Protein AF-A0A7S2NWX5-F1 (afdb_monomer_lite)

InterPro domains:
  IPR015943 WD40/YVTN repeat-like-containing domain superfamily [G3DSA:2.130.10.10] (26-123)
  IPR031120 WD repeat HIR1-like [PTHR13831] (2-122)
  IPR036322 WD40-repeat-containing domain superfamily [SSF50978] (32-122)

Sequence (123 aa):
PAWDPLGQLLCFPYGEKMRHGISTPRYFAALFKRGEWESPQLYRGHTQRVSIARFAPLVFGAAGNVAEASVVFAMASQDGVVSVWLSSHPAPLAVLADLVDDNCSITDVSWAPDGSALAFASG

Organism: NCBI:txid1333877

Structure (mmCIF, N/CA/C/O backbone):
data_AF-A0A7S2NWX5-F1
#
_entry.id   AF-A0A7S2NWX5-F1
#
loop_
_atom_site.group_PDB
_atom_site.id
_atom_site.type_symbol
_atom_sit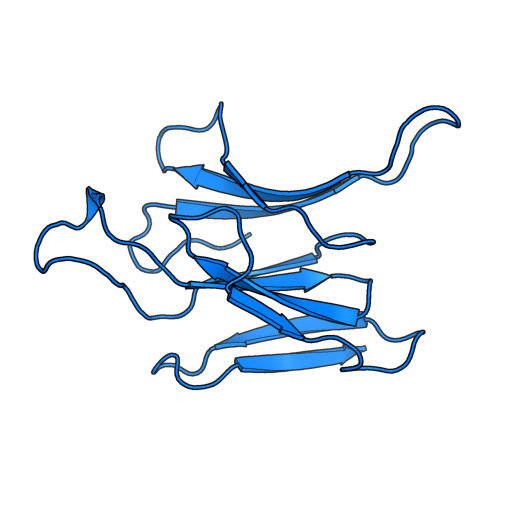e.label_atom_id
_atom_site.label_alt_id
_atom_site.label_comp_id
_atom_site.label_asym_id
_atom_site.label_entity_id
_atom_site.label_seq_id
_atom_site.pdbx_PDB_ins_code
_atom_site.Cartn_x
_atom_site.Cartn_y
_atom_site.Cartn_z
_atom_site.occupancy
_atom_site.B_iso_or_equiv
_atom_site.auth_seq_id
_atom_site.auth_comp_id
_atom_site.auth_asym_id
_atom_site.auth_atom_id
_atom_site.pdbx_PDB_model_num
ATOM 1 N N . PRO A 1 1 ? 0.441 9.496 -1.768 1.00 91.62 1 PRO A N 1
ATOM 2 C CA . PRO A 1 1 ? 0.095 9.257 -0.345 1.00 91.62 1 PRO A CA 1
ATOM 3 C C . PRO A 1 1 ? -1.340 8.740 -0.260 1.00 91.62 1 PRO A C 1
ATOM 5 O O . PRO A 1 1 ? -2.096 8.978 -1.200 1.00 91.62 1 PRO A O 1
ATOM 8 N N . ALA A 1 2 ? -1.701 8.053 0.820 1.00 96.25 2 ALA A N 1
ATOM 9 C CA . ALA A 1 2 ? -3.060 7.569 1.051 1.00 96.25 2 ALA A CA 1
ATOM 10 C C . ALA A 1 2 ? -3.409 7.626 2.540 1.00 96.25 2 ALA A C 1
ATOM 12 O O . ALA A 1 2 ? -2.555 7.339 3.377 1.00 96.25 2 ALA A O 1
ATOM 13 N N . TRP A 1 3 ? -4.648 7.998 2.848 1.00 97.06 3 TRP A N 1
ATOM 14 C CA . TRP A 1 3 ? -5.228 7.823 4.177 1.00 97.06 3 TRP A CA 1
ATOM 15 C C . TRP A 1 3 ? -5.800 6.414 4.298 1.00 97.06 3 TRP A C 1
ATOM 17 O O . TRP A 1 3 ? -6.295 5.865 3.311 1.00 97.06 3 TRP A O 1
ATOM 27 N N . ASP A 1 4 ? -5.732 5.844 5.493 1.00 96.50 4 ASP A N 1
ATOM 28 C CA . ASP A 1 4 ? -6.446 4.612 5.802 1.00 96.50 4 ASP A CA 1
ATOM 29 C C . ASP A 1 4 ? -7.968 4.848 5.912 1.00 96.50 4 ASP A C 1
ATOM 31 O O . ASP A 1 4 ? -8.413 5.996 6.034 1.00 96.50 4 ASP A O 1
ATOM 35 N N . PRO A 1 5 ? -8.791 3.781 5.897 1.00 94.56 5 PRO A N 1
ATOM 36 C CA . PRO A 1 5 ? -10.249 3.900 5.951 1.00 94.56 5 PRO A CA 1
ATOM 37 C C . PRO A 1 5 ? -10.783 4.603 7.206 1.00 94.56 5 PRO A C 1
ATOM 39 O O . PRO A 1 5 ? -11.870 5.175 7.167 1.00 94.56 5 PRO A O 1
ATOM 42 N N . LEU A 1 6 ? -10.033 4.578 8.314 1.00 93.31 6 LEU A N 1
ATOM 43 C CA . LEU A 1 6 ? -10.419 5.223 9.572 1.00 93.31 6 LEU A CA 1
ATOM 44 C C . LEU A 1 6 ? -9.912 6.672 9.677 1.00 93.31 6 LEU A C 1
ATOM 46 O O . LEU A 1 6 ? -10.262 7.384 10.619 1.00 93.31 6 LEU A O 1
ATOM 50 N N . GLY A 1 7 ? -9.083 7.126 8.731 1.00 94.50 7 GLY A N 1
ATOM 51 C CA . GLY A 1 7 ? -8.462 8.451 8.744 1.00 94.50 7 GLY A CA 1
ATOM 52 C C . GLY A 1 7 ? -7.461 8.659 9.886 1.00 94.50 7 GLY A C 1
ATOM 53 O O . GLY A 1 7 ? -7.182 9.801 10.256 1.00 94.50 7 GLY A O 1
ATOM 54 N N . GLN A 1 8 ? -6.939 7.584 10.467 1.00 93.94 8 GLN A N 1
ATOM 55 C CA . GLN A 1 8 ? -5.986 7.594 11.574 1.00 93.94 8 GLN A CA 1
ATOM 56 C C . GLN A 1 8 ? -4.537 7.515 11.107 1.00 93.94 8 GLN A C 1
ATOM 58 O O . GLN A 1 8 ? -3.645 7.976 11.817 1.00 93.94 8 GLN A O 1
ATOM 63 N N . LEU A 1 9 ? -4.295 6.952 9.928 1.00 96.00 9 LEU A N 1
ATOM 64 C CA . LEU A 1 9 ? -2.972 6.675 9.398 1.00 96.00 9 LEU A CA 1
ATOM 65 C C . LEU A 1 9 ? -2.816 7.292 8.009 1.00 96.00 9 LEU A C 1
ATOM 67 O O . LEU A 1 9 ? -3.700 7.195 7.159 1.00 96.00 9 LEU A O 1
ATOM 71 N N . LEU A 1 10 ? -1.661 7.904 7.762 1.00 97.06 10 LEU A N 1
ATOM 72 C CA . LEU A 1 10 ? -1.294 8.473 6.471 1.00 97.06 10 LEU A CA 1
ATOM 73 C C . LEU A 1 10 ? -0.007 7.816 5.979 1.00 97.06 10 LEU A C 1
ATOM 75 O O . LEU A 1 10 ? 1.056 7.972 6.578 1.00 97.06 10 LEU A O 1
ATOM 79 N N . CYS A 1 11 ? -0.106 7.085 4.872 1.00 97.19 11 CYS A N 1
ATOM 80 C CA . CYS A 1 11 ? 1.034 6.441 4.234 1.00 97.19 11 CYS A CA 1
ATOM 81 C C . CYS A 1 11 ? 1.590 7.322 3.109 1.00 97.19 11 CYS A C 1
ATOM 83 O O . CYS A 1 11 ? 0.874 7.693 2.169 1.00 97.19 11 CYS A O 1
ATOM 85 N N . PHE A 1 12 ? 2.883 7.634 3.177 1.00 95.81 12 PHE A N 1
ATOM 86 C CA . PHE A 1 12 ? 3.628 8.315 2.125 1.00 95.81 12 PHE A CA 1
ATOM 87 C C . PHE A 1 12 ? 4.582 7.343 1.429 1.00 95.81 12 PHE A C 1
ATOM 89 O O . PHE A 1 12 ? 5.515 6.860 2.074 1.00 95.81 12 PHE A O 1
ATOM 96 N N . PRO A 1 13 ? 4.412 7.091 0.119 1.00 94.50 13 PRO A N 1
ATOM 97 C CA . PRO A 1 13 ? 5.436 6.406 -0.655 1.00 94.50 13 PRO A CA 1
ATOM 98 C C . PRO A 1 13 ? 6.666 7.316 -0.778 1.00 94.50 13 PRO A C 1
ATOM 100 O O . PRO A 1 13 ? 6.535 8.514 -1.048 1.00 94.50 13 PRO A O 1
ATOM 103 N N . TYR A 1 14 ? 7.855 6.760 -0.560 1.00 91.38 14 TYR A N 1
ATOM 104 C CA . TYR A 1 14 ? 9.110 7.499 -0.556 1.00 91.38 14 TYR A CA 1
ATOM 105 C C . TYR A 1 14 ? 10.190 6.785 -1.376 1.00 91.38 14 TYR A C 1
ATOM 107 O O . TYR A 1 14 ? 10.362 5.565 -1.346 1.00 91.38 14 TYR A O 1
ATOM 115 N N . GLY A 1 15 ? 10.975 7.582 -2.093 1.00 80.44 15 GLY A N 1
ATOM 116 C CA . GLY A 1 15 ? 12.180 7.114 -2.755 1.00 80.44 15 GLY A CA 1
ATOM 117 C C . GLY A 1 15 ? 13.143 8.263 -2.980 1.00 80.44 15 GLY A C 1
ATOM 118 O O . GLY A 1 15 ? 12.799 9.241 -3.644 1.00 80.44 15 GLY A O 1
ATOM 119 N N . GLU A 1 16 ? 14.348 8.133 -2.437 1.00 78.31 16 GLU A N 1
ATOM 120 C CA . GLU A 1 16 ? 15.438 9.079 -2.646 1.00 78.31 16 GLU A CA 1
ATOM 121 C C . GLU A 1 16 ? 16.487 8.466 -3.574 1.00 78.31 16 GLU A C 1
ATOM 123 O O . GLU A 1 16 ? 17.073 7.421 -3.277 1.00 78.31 16 GLU A O 1
ATOM 128 N N . LYS A 1 17 ? 16.732 9.136 -4.707 1.00 66.19 17 LYS A N 1
ATOM 129 C CA . LYS A 1 17 ? 17.846 8.802 -5.595 1.00 66.19 17 LYS A CA 1
ATOM 130 C C . LYS A 1 17 ? 19.153 9.252 -4.942 1.00 66.19 17 LYS A C 1
ATOM 132 O O . LYS A 1 17 ? 19.236 10.361 -4.420 1.00 66.19 17 LYS A O 1
ATOM 137 N N . MET A 1 18 ? 20.169 8.398 -5.008 1.00 71.50 18 MET A N 1
ATOM 138 C CA . MET A 1 18 ? 21.524 8.667 -4.526 1.00 71.50 18 MET A CA 1
ATOM 139 C C . MET A 1 18 ? 22.040 10.013 -5.061 1.00 71.50 18 MET A C 1
ATOM 141 O O . MET A 1 18 ? 22.115 10.210 -6.274 1.00 71.50 18 MET A O 1
ATOM 145 N N . ARG A 1 19 ? 22.364 10.951 -4.159 1.00 62.12 19 ARG A N 1
ATOM 146 C CA . ARG A 1 19 ? 22.864 12.291 -4.527 1.00 62.12 19 ARG A CA 1
ATOM 147 C C . ARG A 1 19 ? 24.392 12.345 -4.640 1.00 62.12 19 ARG A C 1
ATOM 149 O O . ARG A 1 19 ? 24.904 13.186 -5.368 1.00 62.12 19 ARG A O 1
ATOM 156 N N . HIS A 1 20 ? 25.109 11.427 -3.985 1.00 66.38 20 HIS A N 1
ATOM 157 C CA . HIS A 1 20 ? 26.575 11.339 -4.003 1.00 66.38 20 HIS A CA 1
ATOM 158 C C . HIS A 1 20 ? 27.047 9.882 -3.893 1.00 66.38 20 HIS A C 1
ATOM 160 O O . HIS A 1 20 ? 26.341 9.060 -3.315 1.00 66.38 20 HIS A O 1
ATOM 166 N N . GLY A 1 21 ? 28.266 9.588 -4.369 1.00 65.44 21 GLY A N 1
ATOM 167 C CA . GLY A 1 21 ? 28.908 8.259 -4.447 1.00 65.44 21 GLY A CA 1
ATOM 168 C C . GLY A 1 21 ? 28.993 7.419 -3.157 1.00 65.44 21 GLY A C 1
ATOM 169 O O . GLY A 1 21 ? 29.469 6.293 -3.208 1.00 65.44 21 GLY A O 1
ATOM 170 N N . ILE A 1 22 ? 28.549 7.950 -2.012 1.00 69.56 22 ILE A N 1
ATOM 171 C CA . ILE A 1 22 ? 28.742 7.368 -0.673 1.00 69.56 22 ILE A CA 1
ATOM 172 C C . ILE A 1 22 ? 27.400 7.015 0.011 1.00 69.56 22 ILE A C 1
ATOM 174 O O . ILE A 1 22 ? 27.382 6.260 0.977 1.00 69.56 22 ILE A O 1
ATOM 178 N N . SER A 1 23 ? 26.253 7.516 -0.469 1.00 72.12 23 SER A N 1
ATOM 179 C CA . SER A 1 23 ? 24.950 7.260 0.174 1.00 72.12 23 SER A CA 1
ATOM 180 C C . SER A 1 23 ? 24.230 6.054 -0.431 1.00 72.12 23 SER A C 1
ATOM 182 O O . SER A 1 23 ? 24.073 5.997 -1.647 1.00 72.12 23 SER A O 1
ATOM 184 N N . THR A 1 24 ? 23.678 5.153 0.379 1.00 73.06 24 THR A N 1
ATOM 185 C CA . THR A 1 24 ? 22.764 4.127 -0.139 1.00 73.06 24 THR A CA 1
ATOM 186 C C . THR A 1 24 ? 21.414 4.750 -0.515 1.00 73.06 24 THR A C 1
ATOM 188 O O . THR A 1 24 ? 20.911 5.613 0.215 1.00 73.06 24 THR A O 1
ATOM 191 N N . PRO A 1 25 ? 20.812 4.363 -1.655 1.00 7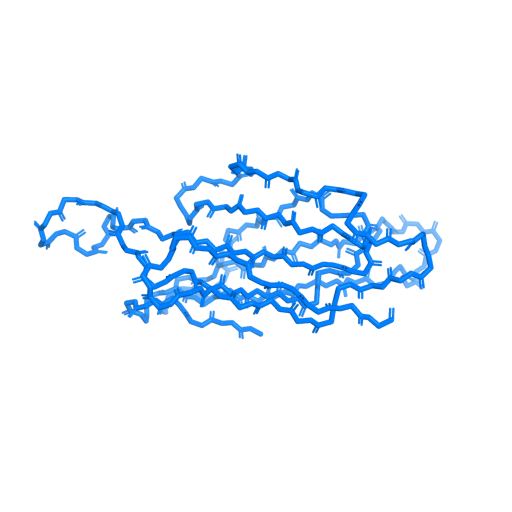9.31 25 PRO A N 1
ATOM 192 C CA . PRO A 1 25 ? 19.469 4.812 -1.980 1.00 79.31 25 PRO A CA 1
ATOM 193 C C . PRO A 1 25 ? 18.477 4.326 -0.919 1.00 79.31 25 PRO A C 1
ATOM 195 O O . PRO A 1 25 ? 18.650 3.265 -0.313 1.00 79.31 25 PRO A O 1
ATOM 198 N N . ARG A 1 26 ? 17.433 5.120 -0.675 1.00 86.62 26 ARG A N 1
ATOM 199 C CA . ARG A 1 26 ? 16.429 4.820 0.350 1.00 86.62 26 ARG A CA 1
ATOM 200 C C . AR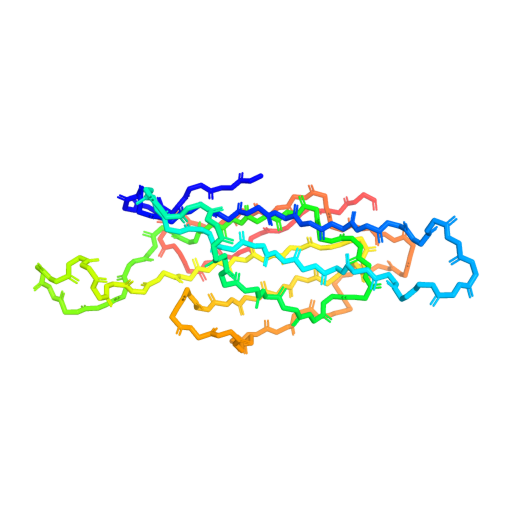G A 1 26 ? 15.054 4.734 -0.284 1.00 86.62 26 ARG A C 1
ATOM 202 O O . ARG A 1 26 ? 14.507 5.749 -0.712 1.00 86.62 26 ARG A O 1
ATOM 209 N N . TYR A 1 27 ? 14.501 3.528 -0.285 1.00 93.38 27 TYR A N 1
ATOM 210 C CA . TYR A 1 27 ? 13.171 3.228 -0.798 1.00 93.38 27 TYR A CA 1
ATOM 211 C C . TYR A 1 27 ? 12.330 2.618 0.314 1.00 93.38 27 TYR A C 1
ATOM 213 O O . TYR A 1 27 ? 12.704 1.606 0.910 1.00 93.38 27 TYR A O 1
ATOM 221 N N . PHE A 1 28 ? 11.239 3.288 0.658 1.00 94.12 28 PHE A N 1
ATOM 222 C CA . PHE A 1 28 ? 10.340 2.848 1.716 1.00 94.12 28 PHE A CA 1
ATOM 223 C C . PHE A 1 28 ? 8.999 3.563 1.596 1.00 94.12 28 PHE A C 1
ATOM 225 O O . PHE A 1 28 ? 8.890 4.567 0.899 1.00 94.12 28 PHE A O 1
ATOM 232 N N . ALA A 1 29 ? 7.989 3.104 2.322 1.00 95.38 29 ALA A N 1
ATOM 233 C CA . ALA A 1 29 ? 6.891 3.985 2.699 1.00 95.38 29 ALA A CA 1
ATOM 234 C C . ALA A 1 29 ? 6.988 4.370 4.170 1.00 95.38 29 ALA A C 1
ATOM 236 O O . ALA A 1 29 ? 7.434 3.585 5.009 1.00 95.38 29 ALA A O 1
ATOM 237 N N . ALA A 1 30 ? 6.589 5.602 4.462 1.00 95.88 30 ALA A N 1
ATOM 238 C CA . ALA A 1 30 ? 6.477 6.129 5.810 1.00 95.88 30 ALA A CA 1
ATOM 239 C C . ALA A 1 30 ? 5.002 6.166 6.205 1.00 95.88 30 ALA A C 1
ATOM 241 O O . ALA A 1 30 ? 4.191 6.798 5.527 1.00 95.88 30 ALA A O 1
ATOM 242 N N . LEU A 1 31 ? 4.661 5.482 7.289 1.00 96.69 31 LEU A N 1
ATOM 243 C CA . LEU A 1 31 ? 3.328 5.467 7.867 1.00 96.69 31 LEU A CA 1
ATOM 244 C C . LEU A 1 31 ? 3.317 6.374 9.092 1.00 96.69 31 LEU A C 1
ATOM 246 O O . LEU A 1 31 ? 3.996 6.105 10.081 1.00 96.69 31 LEU A O 1
ATOM 250 N N . PHE A 1 32 ? 2.546 7.448 9.010 1.00 96.44 32 PHE A N 1
ATOM 251 C CA . PHE A 1 32 ? 2.356 8.390 10.101 1.00 96.44 32 PHE A CA 1
ATOM 252 C C . PHE A 1 32 ? 1.010 8.153 10.758 1.00 96.44 32 PHE A C 1
ATOM 254 O O . PHE A 1 32 ? 0.021 7.881 10.074 1.00 96.44 32 PHE A O 1
ATOM 261 N N . LYS A 1 33 ? 0.960 8.333 12.073 1.00 95.19 33 LYS A N 1
ATOM 262 C CA . LYS A 1 33 ? -0.294 8.411 12.809 1.00 95.19 33 LYS A CA 1
ATOM 263 C C . LYS A 1 33 ? -0.761 9.862 12.829 1.00 95.19 33 LYS A C 1
ATOM 265 O O . LYS A 1 33 ? 0.031 10.787 12.989 1.00 95.19 33 LYS A O 1
ATOM 270 N N . ARG A 1 34 ? -2.057 10.091 12.633 1.00 94.31 34 ARG A N 1
ATOM 271 C CA . ARG A 1 34 ? -2.633 11.436 12.621 1.00 94.31 34 ARG A CA 1
ATOM 272 C C . ARG A 1 34 ? -2.347 12.125 13.955 1.00 94.31 34 ARG A C 1
ATOM 274 O O . ARG A 1 34 ? -2.744 11.635 15.005 1.00 94.31 34 ARG A O 1
ATOM 281 N N . GLY A 1 35 ? -1.696 13.283 13.880 1.00 94.88 35 GLY A N 1
ATOM 282 C CA . GLY A 1 35 ? -1.273 14.050 15.055 1.00 94.88 35 GLY A CA 1
ATOM 283 C C . GLY A 1 35 ? 0.146 13.732 15.535 1.00 94.88 35 GLY A C 1
ATOM 284 O O . GLY A 1 35 ? 0.683 14.502 16.320 1.00 94.88 35 GLY A O 1
ATOM 285 N N . GLU A 1 36 ? 0.781 12.677 15.018 1.00 95.12 36 GLU A N 1
ATOM 286 C CA . GLU A 1 36 ? 2.147 12.255 15.348 1.00 95.12 36 GLU A CA 1
ATOM 287 C C . GLU A 1 36 ? 2.988 12.182 14.056 1.00 95.12 36 GLU A C 1
ATOM 289 O O . GLU A 1 36 ? 3.025 11.169 13.355 1.00 95.12 36 GLU A O 1
ATOM 294 N N . TRP A 1 37 ? 3.649 13.292 13.707 1.00 92.75 37 TRP A N 1
ATOM 295 C CA . TRP A 1 37 ? 4.297 13.479 12.395 1.00 92.75 37 TRP A CA 1
ATOM 296 C C . TRP A 1 37 ? 5.825 13.337 12.398 1.00 92.75 37 TRP A C 1
ATOM 298 O O . TRP A 1 37 ? 6.454 13.482 11.354 1.00 92.75 37 TRP A O 1
ATOM 308 N N . GLU A 1 38 ? 6.433 13.073 13.553 1.00 93.62 38 GLU A N 1
ATOM 309 C CA . GLU A 1 38 ? 7.895 13.097 13.710 1.00 93.62 38 GLU A CA 1
ATOM 310 C C . GLU A 1 38 ? 8.534 11.707 13.595 1.00 93.62 38 GLU A C 1
ATOM 312 O O . GLU A 1 38 ? 9.643 11.570 13.079 1.00 93.62 38 GLU A O 1
ATOM 317 N N . SER A 1 39 ? 7.825 10.665 14.030 1.00 92.12 39 SER A N 1
ATOM 318 C CA . SER A 1 39 ? 8.344 9.299 14.156 1.00 92.12 39 SER A CA 1
ATOM 319 C C . SER A 1 39 ? 7.508 8.296 13.349 1.00 92.12 39 SER A C 1
ATOM 321 O O . SER A 1 39 ? 6.751 7.518 13.933 1.00 92.12 39 SER A O 1
ATOM 323 N N . PRO A 1 40 ? 7.602 8.303 12.006 1.00 94.94 40 PRO A N 1
ATOM 324 C CA . PRO A 1 40 ? 6.863 7.359 11.180 1.00 94.94 40 PRO A CA 1
ATOM 325 C C . PRO A 1 40 ? 7.384 5.932 11.333 1.00 94.94 40 PRO A C 1
ATOM 327 O O . PRO A 1 40 ? 8.591 5.692 11.420 1.00 94.94 40 PRO A O 1
ATOM 330 N N . GLN A 1 41 ? 6.475 4.967 11.222 1.00 95.06 41 GLN A N 1
ATOM 331 C CA . GLN A 1 41 ? 6.848 3.578 10.988 1.00 95.06 41 GLN A CA 1
ATOM 332 C C . GLN A 1 41 ? 7.267 3.402 9.526 1.00 95.06 41 GLN A C 1
ATOM 334 O O . GLN A 1 41 ? 6.587 3.867 8.609 1.00 95.06 41 GLN A O 1
ATOM 339 N N . LEU A 1 42 ? 8.401 2.738 9.299 1.00 94.75 42 LEU A N 1
ATOM 340 C CA . LEU A 1 42 ? 8.987 2.593 7.968 1.00 94.75 42 LEU A CA 1
ATOM 341 C C . LEU A 1 42 ? 8.790 1.181 7.425 1.00 94.75 42 LEU A C 1
ATOM 343 O O . LEU A 1 42 ? 9.113 0.202 8.093 1.00 94.75 42 LEU A O 1
ATOM 347 N N . TYR A 1 43 ? 8.343 1.100 6.177 1.00 95.75 43 TYR A N 1
ATOM 348 C CA . TYR A 1 43 ? 8.112 -0.143 5.449 1.00 95.75 43 TYR A CA 1
ATOM 349 C C . TYR A 1 43 ? 9.139 -0.267 4.329 1.00 95.75 43 TYR A C 1
ATOM 351 O O . TYR A 1 43 ? 9.119 0.512 3.375 1.00 95.75 43 TYR A O 1
ATOM 359 N N . ARG A 1 44 ? 10.080 -1.203 4.481 1.00 94.31 44 ARG A N 1
ATOM 360 C CA . ARG A 1 44 ? 11.279 -1.352 3.640 1.00 94.31 44 ARG A CA 1
ATOM 361 C C . ARG A 1 44 ? 11.264 -2.710 2.941 1.00 94.31 44 ARG A C 1
ATOM 363 O O . ARG A 1 44 ? 10.921 -3.701 3.572 1.00 94.31 44 ARG A O 1
ATOM 370 N N . GLY A 1 45 ? 11.680 -2.759 1.677 1.00 91.12 45 GLY A N 1
ATOM 371 C CA . GLY A 1 45 ? 11.784 -4.018 0.924 1.00 91.12 45 GLY A CA 1
ATOM 372 C C . GLY A 1 45 ? 11.929 -3.839 -0.587 1.00 91.12 45 GLY A C 1
ATOM 373 O O . GLY A 1 45 ? 12.569 -4.657 -1.234 1.00 91.12 45 GLY A O 1
ATOM 374 N N . HIS A 1 46 ? 11.400 -2.744 -1.135 1.00 94.19 46 HIS A N 1
ATOM 375 C CA . HIS A 1 46 ? 11.548 -2.406 -2.551 1.00 94.19 46 HIS A CA 1
ATOM 376 C C . HIS A 1 46 ? 12.979 -1.987 -2.906 1.00 94.19 46 HIS A C 1
ATOM 378 O O . HIS A 1 46 ? 13.665 -1.330 -2.115 1.00 94.19 46 HIS A O 1
ATOM 384 N N . THR A 1 47 ? 13.418 -2.355 -4.109 1.00 92.88 47 THR A N 1
ATOM 385 C CA . THR A 1 47 ? 14.772 -2.085 -4.626 1.00 92.88 47 THR A CA 1
ATOM 386 C C . THR A 1 47 ? 14.829 -0.822 -5.480 1.00 92.88 47 THR A C 1
ATOM 388 O O . THR A 1 47 ? 15.918 -0.341 -5.791 1.00 92.88 47 THR A O 1
ATOM 391 N N . GLN A 1 48 ? 13.669 -0.255 -5.815 1.00 93.31 48 GLN A N 1
ATOM 392 C CA . GLN A 1 48 ? 13.526 1.040 -6.473 1.00 93.31 48 GLN A CA 1
ATOM 393 C C . GLN A 1 48 ? 12.473 1.911 -5.774 1.00 93.31 48 GLN A C 1
ATOM 395 O O . GLN A 1 48 ? 11.913 1.551 -4.740 1.00 93.31 48 GLN A O 1
ATOM 400 N N . ARG A 1 49 ? 12.228 3.113 -6.314 1.00 93.56 49 ARG A N 1
ATOM 401 C CA . ARG A 1 49 ? 11.307 4.092 -5.729 1.00 93.56 49 ARG A CA 1
ATOM 402 C C . ARG A 1 49 ? 9.904 3.507 -5.583 1.00 93.56 49 ARG A C 1
ATOM 404 O O . ARG A 1 49 ? 9.234 3.251 -6.581 1.00 93.56 49 ARG A O 1
ATOM 411 N N . VAL A 1 50 ? 9.426 3.470 -4.340 1.00 96.25 50 VAL A N 1
ATOM 412 C CA . VAL A 1 50 ? 8.009 3.269 -4.036 1.00 96.25 50 VAL A CA 1
ATOM 413 C C . VAL A 1 50 ? 7.240 4.479 -4.559 1.00 96.25 50 VAL A C 1
ATOM 415 O O . VAL A 1 50 ? 7.514 5.621 -4.177 1.00 96.25 50 VAL A O 1
ATOM 418 N N . SER A 1 51 ? 6.307 4.242 -5.473 1.00 94.75 51 SER A N 1
ATOM 419 C CA . SER A 1 51 ? 5.509 5.273 -6.142 1.00 94.75 51 SER A CA 1
ATOM 420 C C . SER A 1 51 ? 4.064 5.288 -5.644 1.00 94.75 51 SER A C 1
ATOM 422 O O . SER A 1 51 ? 3.431 6.347 -5.639 1.00 94.75 51 SER A O 1
ATOM 424 N N . ILE A 1 52 ? 3.553 4.141 -5.186 1.00 97.31 52 ILE A N 1
ATOM 425 C CA . ILE A 1 52 ? 2.134 3.925 -4.891 1.00 97.31 52 ILE A CA 1
ATOM 426 C C . ILE A 1 52 ? 1.965 3.387 -3.469 1.00 97.31 52 ILE A C 1
ATOM 428 O O . ILE A 1 52 ? 2.737 2.549 -3.010 1.00 97.31 52 ILE A O 1
ATOM 432 N N . ALA A 1 53 ? 0.926 3.871 -2.786 1.00 97.44 53 ALA A N 1
ATOM 433 C CA . ALA A 1 53 ? 0.419 3.324 -1.531 1.00 97.44 53 ALA A CA 1
ATOM 434 C C . ALA A 1 53 ? -1.117 3.372 -1.555 1.00 97.44 53 ALA A C 1
ATOM 436 O O . ALA A 1 53 ? -1.692 4.417 -1.895 1.00 97.44 53 ALA A O 1
ATOM 437 N N . ARG A 1 54 ? -1.778 2.253 -1.236 1.00 98.06 54 ARG A N 1
ATOM 438 C CA . ARG A 1 54 ? -3.243 2.099 -1.255 1.00 98.06 54 ARG A CA 1
ATOM 439 C C . ARG A 1 54 ? -3.709 1.210 -0.113 1.00 98.06 54 ARG A C 1
ATOM 441 O O . ARG A 1 54 ? -3.324 0.045 -0.054 1.00 98.06 54 ARG A O 1
ATOM 448 N N . PHE A 1 55 ? -4.562 1.736 0.756 1.00 98.00 55 PHE A N 1
ATOM 449 C CA . PHE A 1 55 ? -5.191 0.941 1.806 1.00 98.00 55 PHE A CA 1
ATOM 450 C C . PHE A 1 55 ? -6.340 0.109 1.243 1.00 98.00 55 PHE A C 1
ATOM 452 O O . PHE A 1 55 ? -7.105 0.591 0.408 1.00 98.00 55 PHE A O 1
ATOM 459 N N . ALA A 1 56 ? -6.449 -1.129 1.717 1.00 97.38 56 ALA A N 1
ATOM 460 C CA . ALA A 1 56 ? -7.635 -1.940 1.518 1.00 97.38 56 ALA A CA 1
ATOM 461 C C . ALA A 1 56 ? -8.805 -1.331 2.313 1.00 97.38 56 ALA A C 1
ATOM 463 O O . ALA A 1 56 ? -8.579 -0.754 3.380 1.00 97.38 56 ALA A O 1
ATOM 464 N N . PRO A 1 57 ? -10.058 -1.492 1.860 1.00 95.12 57 PRO A N 1
ATOM 465 C CA . PRO A 1 57 ? -11.239 -0.979 2.560 1.00 95.12 57 PRO A CA 1
ATOM 466 C C . PRO A 1 57 ? -11.631 -1.815 3.797 1.00 95.12 57 PRO A C 1
ATOM 468 O O . PRO A 1 57 ? -12.752 -1.707 4.287 1.00 95.12 57 PRO A O 1
ATOM 471 N N . LEU A 1 58 ? -10.725 -2.656 4.305 1.00 91.88 58 LEU A N 1
ATOM 472 C CA . LEU A 1 58 ? -10.963 -3.581 5.409 1.00 91.88 58 LEU A CA 1
ATOM 473 C C . LEU A 1 58 ? -10.179 -3.164 6.653 1.00 91.88 58 LEU A C 1
ATOM 475 O O . LEU A 1 58 ? -9.002 -2.804 6.585 1.00 91.88 58 LEU A O 1
ATOM 479 N N . VAL A 1 59 ? -10.849 -3.274 7.796 1.00 93.50 59 VAL A N 1
ATOM 480 C CA . VAL A 1 59 ? -10.307 -2.974 9.120 1.00 93.50 59 VAL A CA 1
ATOM 481 C C . VAL A 1 59 ? -10.331 -4.254 9.949 1.00 93.50 59 VAL A C 1
ATOM 483 O O . VAL A 1 59 ? -11.364 -4.911 10.056 1.00 93.50 59 VAL A O 1
ATOM 486 N N . PHE A 1 60 ? -9.195 -4.597 10.546 1.00 91.81 60 PHE A N 1
ATOM 487 C CA . PHE A 1 60 ? -9.006 -5.783 11.373 1.00 91.81 60 PHE A CA 1
ATOM 488 C C . PHE A 1 60 ? -8.791 -5.364 12.828 1.00 91.81 60 PHE A C 1
ATOM 490 O O . PHE A 1 60 ? -7.984 -4.483 13.103 1.00 91.81 60 PHE A O 1
ATOM 497 N N . GLY A 1 61 ? -9.486 -5.990 13.775 1.00 88.81 61 GLY A N 1
ATOM 498 C CA . GLY A 1 61 ? -9.348 -5.676 15.199 1.00 88.81 61 GLY A CA 1
ATOM 499 C C . GLY A 1 61 ? -10.611 -5.991 15.992 1.00 88.81 61 GLY A C 1
ATOM 500 O O . GLY A 1 61 ? -11.621 -6.422 15.433 1.00 88.81 61 GLY A O 1
ATOM 501 N N . ALA A 1 62 ? -10.556 -5.783 17.307 1.00 85.94 62 ALA A N 1
ATOM 502 C CA . ALA A 1 62 ? -11.721 -5.947 18.168 1.00 85.94 62 ALA A CA 1
ATOM 503 C C . ALA A 1 62 ? -12.767 -4.854 17.886 1.00 85.94 62 ALA A C 1
ATOM 505 O O . ALA A 1 62 ? -12.436 -3.671 17.766 1.00 85.94 62 ALA A O 1
ATOM 506 N N . ALA A 1 63 ? -14.043 -5.243 17.812 1.00 81.75 63 ALA A N 1
ATOM 507 C CA . ALA A 1 63 ? -15.138 -4.305 17.590 1.00 81.75 63 ALA A CA 1
ATOM 508 C C . ALA A 1 63 ? -15.142 -3.201 18.663 1.00 81.75 63 ALA A C 1
ATOM 510 O O . ALA A 1 63 ? -15.080 -3.480 19.858 1.00 81.75 63 ALA A O 1
ATOM 511 N N . GLY A 1 64 ? -15.205 -1.942 18.227 1.00 80.56 64 GLY A N 1
ATOM 512 C CA . GLY A 1 64 ? -15.186 -0.774 19.114 1.00 80.56 64 GLY A CA 1
ATOM 513 C C . GLY A 1 64 ? -13.794 -0.320 19.570 1.00 80.56 64 GLY A C 1
ATOM 514 O O . GLY A 1 64 ? -13.684 0.789 20.087 1.00 80.56 64 GLY A O 1
ATOM 515 N N . ASN A 1 65 ? -12.728 -1.093 19.326 1.00 87.19 65 ASN A N 1
ATOM 516 C CA . ASN A 1 65 ? -11.356 -0.672 19.619 1.00 87.19 65 ASN A CA 1
ATOM 517 C C . ASN A 1 65 ? -10.648 -0.164 18.358 1.00 87.19 65 ASN A C 1
ATOM 519 O O . ASN A 1 65 ? -9.795 -0.826 17.773 1.00 87.19 65 ASN A O 1
ATOM 523 N N . VAL A 1 66 ? -11.025 1.042 17.931 1.00 84.38 66 VAL A N 1
ATOM 524 C CA . VAL A 1 66 ? -10.476 1.664 16.717 1.00 84.38 66 VAL A CA 1
ATOM 525 C C . VAL A 1 66 ? -8.987 2.005 16.878 1.00 84.38 66 VAL A C 1
ATOM 527 O O . VAL A 1 66 ? -8.264 2.048 15.895 1.00 84.38 66 VAL A O 1
ATOM 530 N N . ALA A 1 67 ? -8.509 2.239 18.103 1.00 84.31 67 ALA A N 1
ATOM 531 C CA . ALA A 1 67 ? -7.115 2.610 18.357 1.00 84.31 67 ALA A CA 1
ATOM 532 C C . ALA A 1 67 ? -6.126 1.458 18.113 1.00 84.31 67 ALA A C 1
ATOM 534 O O . ALA A 1 67 ? -4.980 1.706 17.746 1.00 84.31 67 ALA A O 1
ATOM 535 N N . GLU A 1 68 ? -6.571 0.215 18.305 1.00 85.62 68 GLU A N 1
ATOM 536 C CA . GLU A 1 68 ? -5.781 -0.998 18.054 1.00 85.62 68 GLU A CA 1
ATOM 537 C C . GLU A 1 68 ? -6.118 -1.652 16.709 1.00 85.62 6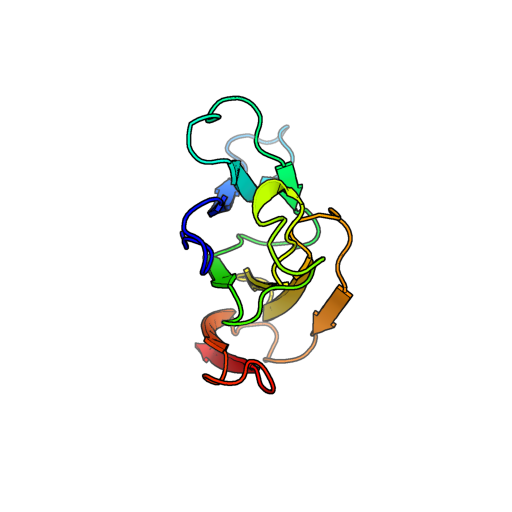8 GLU A C 1
ATOM 539 O O . GLU A 1 68 ? -5.645 -2.749 16.402 1.00 85.62 68 GLU A O 1
ATOM 544 N N . ALA A 1 69 ? -6.945 -0.995 15.896 1.00 92.12 69 ALA A N 1
ATOM 545 C CA . ALA A 1 69 ? -7.302 -1.507 14.592 1.00 92.12 69 ALA A CA 1
ATOM 546 C C . ALA A 1 69 ? -6.077 -1.538 13.668 1.00 92.12 69 ALA A C 1
ATOM 548 O O . ALA A 1 69 ? -5.302 -0.585 13.564 1.00 92.12 69 ALA A O 1
ATOM 549 N N . SER A 1 70 ? -5.921 -2.646 12.951 1.00 94.06 70 SER A N 1
ATOM 550 C CA . SER A 1 70 ? -4.937 -2.797 11.894 1.00 94.06 70 SER A CA 1
ATOM 551 C C . SER A 1 70 ? -5.618 -2.796 10.534 1.00 94.06 70 SER A C 1
ATOM 553 O O . SER A 1 70 ? -6.725 -3.297 10.362 1.00 94.06 70 SER A O 1
ATOM 555 N N . VAL A 1 71 ? -4.942 -2.228 9.548 1.00 95.75 71 VAL A N 1
ATOM 556 C CA . VAL A 1 71 ? -5.423 -2.132 8.172 1.00 95.75 71 VAL A CA 1
ATOM 557 C C . VAL A 1 71 ? -4.390 -2.742 7.243 1.00 95.75 71 VAL A C 1
ATOM 559 O O . VAL A 1 71 ? -3.184 -2.680 7.504 1.00 95.75 71 VAL A O 1
ATOM 562 N N . VAL A 1 72 ? -4.871 -3.328 6.152 1.00 96.69 72 VAL A N 1
ATOM 563 C CA . VAL A 1 72 ? -4.016 -3.833 5.077 1.00 96.69 72 VAL A CA 1
ATOM 564 C C . VAL A 1 72 ? -3.768 -2.719 4.072 1.00 96.69 72 VAL A C 1
ATOM 566 O O . VAL A 1 72 ? -4.663 -1.928 3.770 1.00 96.69 72 VAL A O 1
ATOM 569 N N . PHE A 1 73 ? -2.561 -2.655 3.524 1.00 97.56 73 PHE A N 1
ATOM 570 C CA . PHE A 1 73 ? -2.262 -1.760 2.416 1.00 97.56 73 PHE A CA 1
ATOM 571 C C . PHE A 1 73 ? -1.277 -2.382 1.434 1.00 97.56 73 PHE A C 1
ATOM 573 O O . PHE A 1 73 ? -0.397 -3.157 1.804 1.00 97.56 73 PHE A O 1
ATOM 580 N N . ALA A 1 74 ? -1.452 -2.024 0.167 1.00 98.00 74 ALA A N 1
ATOM 581 C CA . ALA A 1 74 ? -0.551 -2.360 -0.915 1.00 98.00 74 ALA A CA 1
ATOM 582 C C . ALA A 1 74 ? 0.397 -1.192 -1.186 1.00 98.00 74 ALA A C 1
ATOM 584 O O . ALA A 1 74 ? 0.004 -0.019 -1.144 1.00 98.00 74 ALA A O 1
ATOM 585 N N . MET A 1 75 ? 1.633 -1.534 -1.512 1.00 97.50 75 MET A N 1
ATOM 586 C CA . MET A 1 75 ? 2.634 -0.643 -2.067 1.00 97.50 75 MET A CA 1
ATOM 587 C C . MET A 1 75 ? 3.068 -1.161 -3.427 1.00 97.50 75 MET A C 1
ATOM 589 O O . MET A 1 75 ? 3.099 -2.370 -3.650 1.00 97.50 75 MET A O 1
ATOM 593 N N . ALA A 1 76 ? 3.436 -0.247 -4.314 1.00 97.19 76 ALA A N 1
ATOM 594 C CA . ALA A 1 76 ? 4.071 -0.618 -5.566 1.00 97.19 76 ALA A CA 1
ATOM 595 C C . ALA A 1 76 ? 5.190 0.355 -5.927 1.00 97.19 76 ALA A C 1
ATOM 597 O O . ALA A 1 76 ? 5.236 1.502 -5.456 1.00 97.19 76 ALA A O 1
ATOM 598 N N . SER A 1 77 ? 6.125 -0.147 -6.721 1.00 95.25 77 SER A N 1
ATOM 599 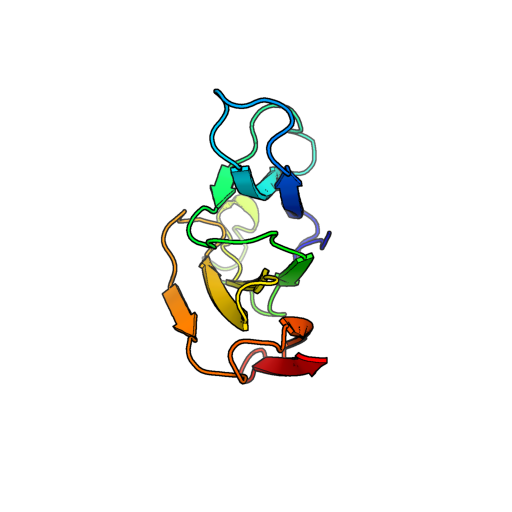C CA . SER A 1 77 ? 7.421 0.469 -6.958 1.00 95.25 77 SER A CA 1
ATOM 600 C C . SER A 1 77 ? 7.822 0.367 -8.426 1.00 95.25 77 SER A C 1
ATOM 602 O O . SER A 1 77 ? 7.261 -0.392 -9.216 1.00 95.25 77 SER A O 1
ATOM 604 N N . GLN A 1 78 ? 8.818 1.171 -8.786 1.00 94.38 78 GLN A N 1
ATOM 605 C CA . GLN A 1 78 ? 9.453 1.152 -10.104 1.00 94.38 78 GLN A CA 1
ATOM 606 C C . GLN A 1 78 ? 10.250 -0.134 -10.376 1.00 94.38 78 GLN A C 1
ATOM 608 O O . GLN A 1 78 ? 10.694 -0.336 -11.495 1.00 94.38 78 GLN A O 1
ATOM 613 N N . ASP A 1 79 ? 10.409 -1.003 -9.377 1.00 94.62 79 ASP A N 1
ATOM 614 C CA . ASP A 1 79 ? 11.011 -2.334 -9.519 1.00 94.62 79 ASP A CA 1
ATOM 615 C C . ASP A 1 79 ? 10.042 -3.395 -10.069 1.00 94.62 79 ASP A C 1
ATOM 617 O O . ASP A 1 79 ? 10.396 -4.568 -10.101 1.00 94.62 79 ASP A O 1
ATOM 621 N N . GLY A 1 80 ? 8.822 -3.010 -10.463 1.00 96.31 80 GLY A N 1
ATOM 622 C CA . GLY A 1 80 ? 7.822 -3.938 -11.000 1.00 96.31 80 GLY A CA 1
ATOM 623 C C . GLY A 1 80 ? 7.122 -4.791 -9.935 1.00 96.31 80 GLY A C 1
ATOM 624 O O . GLY A 1 80 ? 6.276 -5.616 -10.272 1.00 96.31 80 GLY A O 1
ATOM 625 N N . VAL A 1 81 ? 7.429 -4.586 -8.649 1.00 97.19 81 VAL A N 1
ATOM 626 C CA . VAL A 1 81 ? 6.898 -5.386 -7.541 1.00 97.19 81 VAL A CA 1
ATOM 627 C C . VAL A 1 81 ? 5.704 -4.689 -6.890 1.00 97.19 81 VAL A C 1
ATOM 629 O O . VAL A 1 81 ? 5.703 -3.473 -6.661 1.00 97.19 81 VAL A O 1
ATOM 632 N N . VAL A 1 82 ? 4.708 -5.488 -6.502 1.00 98.12 82 VAL A N 1
ATOM 633 C CA . VAL A 1 82 ? 3.641 -5.092 -5.573 1.00 98.12 82 VAL A CA 1
ATOM 634 C C . VAL A 1 82 ? 3.861 -5.814 -4.245 1.00 98.12 82 VAL A C 1
ATOM 636 O O . VAL A 1 82 ? 4.106 -7.015 -4.215 1.00 98.12 82 VAL A O 1
ATOM 639 N N . SER A 1 83 ? 3.773 -5.106 -3.123 1.00 97.94 83 SER A N 1
ATOM 640 C CA . SER A 1 83 ? 3.907 -5.695 -1.786 1.00 97.94 83 SER A CA 1
ATOM 641 C C . SER A 1 83 ? 2.720 -5.328 -0.897 1.00 97.94 83 SER A C 1
ATOM 643 O O . SER A 1 83 ? 2.189 -4.222 -0.983 1.00 97.94 83 SER A O 1
ATOM 645 N N . VAL A 1 84 ? 2.283 -6.256 -0.046 1.00 97.69 84 VAL A N 1
ATOM 646 C CA . VAL A 1 84 ? 1.101 -6.114 0.821 1.00 97.69 84 VAL A CA 1
ATOM 647 C C . VAL A 1 84 ? 1.520 -6.208 2.283 1.00 97.69 84 VAL A C 1
ATOM 649 O O . VAL A 1 84 ? 2.315 -7.072 2.645 1.00 97.69 84 VAL A O 1
ATOM 652 N N . TRP A 1 85 ? 0.983 -5.328 3.128 1.00 97.38 85 TRP A N 1
ATOM 653 C CA . TRP A 1 85 ? 1.451 -5.108 4.499 1.00 97.38 85 TRP A CA 1
ATOM 654 C C . TRP A 1 85 ? 0.293 -4.903 5.469 1.00 97.38 85 TRP A C 1
ATOM 656 O O . TRP A 1 85 ? -0.784 -4.461 5.069 1.00 97.38 85 TRP A O 1
ATOM 666 N N . LEU A 1 86 ? 0.549 -5.160 6.754 1.00 95.56 86 LEU A N 1
ATOM 667 C CA . LEU A 1 86 ? -0.309 -4.730 7.858 1.00 95.56 86 LEU A CA 1
ATOM 668 C C . LEU A 1 86 ? 0.249 -3.467 8.498 1.00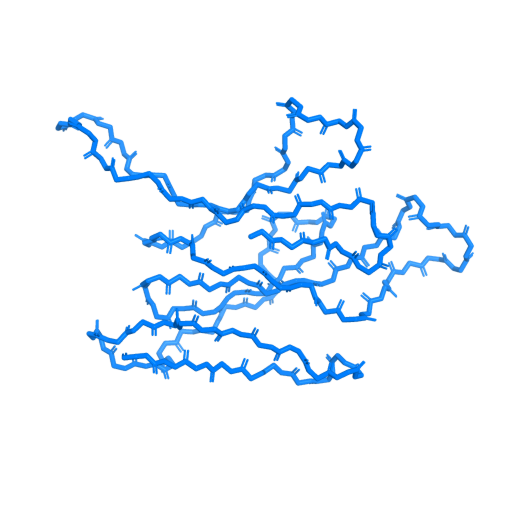 95.56 86 LEU A C 1
ATOM 670 O O . LEU A 1 86 ? 1.442 -3.390 8.770 1.00 95.56 86 LEU A O 1
ATOM 674 N N . SER A 1 87 ? -0.626 -2.522 8.841 1.00 95.12 87 SER A N 1
ATOM 675 C CA . SER A 1 87 ? -0.237 -1.292 9.547 1.00 95.12 87 SER A CA 1
ATOM 676 C C . SER A 1 87 ? 0.437 -1.534 10.903 1.00 95.12 87 SER A C 1
ATOM 678 O O . SER A 1 87 ? 1.217 -0.703 11.363 1.00 95.12 87 SER A O 1
ATOM 680 N N . SER A 1 88 ? 0.128 -2.659 11.547 1.00 92.94 88 SER A N 1
ATOM 681 C CA . SER A 1 88 ? 0.616 -3.027 12.879 1.00 92.94 88 SER A CA 1
ATOM 682 C C . SER A 1 88 ? 1.974 -3.730 12.859 1.00 92.94 88 SER A C 1
ATOM 684 O O . SER A 1 88 ? 2.611 -3.836 13.902 1.00 92.94 88 SER A O 1
ATOM 686 N N . HIS A 1 89 ? 2.433 -4.209 11.696 1.00 88.88 89 HIS A N 1
ATOM 687 C CA . HIS A 1 89 ? 3.627 -5.047 11.593 1.00 88.88 89 HIS A CA 1
ATOM 688 C C . HIS A 1 89 ? 4.469 -4.653 10.369 1.00 88.88 89 HIS A C 1
ATOM 690 O O . HIS A 1 89 ? 4.011 -4.802 9.237 1.00 88.88 89 HIS A O 1
ATOM 696 N N . PRO A 1 90 ? 5.727 -4.206 10.546 1.00 85.56 90 PRO A N 1
ATOM 697 C CA . PRO A 1 90 ? 6.602 -3.795 9.445 1.00 85.56 90 PRO A CA 1
ATOM 698 C C . PRO A 1 90 ? 7.249 -4.991 8.716 1.00 85.56 90 PRO A C 1
ATOM 700 O O . PRO A 1 90 ? 8.416 -4.935 8.334 1.00 85.56 90 PRO A O 1
ATOM 703 N N . ALA A 1 91 ? 6.500 -6.079 8.526 1.00 91.94 91 ALA A N 1
ATOM 704 C CA . ALA A 1 91 ? 6.880 -7.244 7.733 1.00 91.94 91 ALA A CA 1
ATOM 705 C C . ALA A 1 91 ? 5.827 -7.462 6.632 1.00 91.94 91 ALA A C 1
ATOM 707 O O . ALA A 1 91 ? 4.633 -7.307 6.910 1.00 91.94 91 ALA A O 1
ATOM 708 N N . PRO A 1 92 ? 6.232 -7.780 5.389 1.00 95.38 92 PRO A N 1
ATOM 709 C CA . PRO A 1 92 ? 5.276 -7.941 4.305 1.00 95.38 92 PRO A CA 1
ATOM 710 C C . PRO A 1 92 ? 4.447 -9.204 4.534 1.00 95.38 92 PRO A C 1
ATOM 712 O O . PRO A 1 92 ? 4.988 -10.263 4.846 1.00 95.38 92 PRO A O 1
ATOM 715 N N . LEU A 1 93 ? 3.135 -9.096 4.339 1.00 95.69 93 LEU A N 1
ATOM 716 C CA . LEU A 1 93 ? 2.243 -10.250 4.255 1.00 95.69 93 LEU A CA 1
ATOM 717 C C . LEU A 1 93 ? 2.463 -11.024 2.956 1.00 95.69 93 LEU A C 1
ATOM 719 O O . LEU A 1 93 ? 2.405 -12.250 2.943 1.00 95.69 93 LEU A O 1
ATOM 723 N N . ALA A 1 94 ? 2.685 -10.297 1.862 1.00 96.94 94 ALA A N 1
ATOM 724 C CA . ALA A 1 94 ? 2.918 -10.866 0.546 1.00 96.94 94 ALA A CA 1
ATOM 725 C C . ALA A 1 94 ? 3.812 -9.946 -0.287 1.00 96.94 94 ALA A C 1
ATOM 727 O O . ALA A 1 94 ? 3.752 -8.719 -0.172 1.00 96.94 94 ALA A O 1
ATOM 728 N N . VAL A 1 95 ? 4.614 -10.557 -1.155 1.00 97.75 95 VAL A N 1
ATOM 729 C CA . VAL A 1 95 ? 5.420 -9.878 -2.169 1.00 97.75 95 VAL A CA 1
ATOM 730 C C . VAL A 1 95 ? 5.106 -10.542 -3.501 1.00 97.75 95 VAL A C 1
ATOM 732 O O . VAL A 1 95 ? 5.303 -11.745 -3.653 1.00 97.75 95 VAL A O 1
ATOM 735 N N . LEU A 1 96 ? 4.576 -9.762 -4.436 1.00 97.50 96 LEU A N 1
ATOM 736 C CA . LEU A 1 96 ? 4.219 -10.193 -5.778 1.00 97.50 96 LEU A CA 1
ATOM 737 C C . LEU A 1 96 ? 5.274 -9.645 -6.742 1.00 97.50 96 LEU A C 1
ATOM 739 O O . LEU A 1 96 ? 5.286 -8.449 -7.043 1.00 97.50 96 LEU A O 1
ATOM 743 N N . ALA A 1 97 ? 6.183 -10.524 -7.155 1.00 95.44 97 ALA A N 1
ATOM 744 C CA . ALA A 1 97 ? 7.236 -10.254 -8.128 1.00 95.44 97 ALA A CA 1
ATOM 745 C C . ALA A 1 97 ? 6.876 -10.854 -9.496 1.00 95.44 97 ALA A C 1
ATOM 747 O O . ALA A 1 97 ? 5.858 -11.538 -9.617 1.00 95.44 97 ALA A O 1
ATOM 748 N N . ASP A 1 98 ? 7.699 -10.574 -10.509 1.00 94.69 98 ASP A N 1
ATOM 749 C CA . ASP A 1 98 ? 7.549 -11.079 -11.882 1.00 94.69 98 ASP A CA 1
ATOM 750 C C . ASP A 1 98 ? 6.157 -10.793 -12.488 1.00 94.69 98 ASP A C 1
ATOM 752 O O . ASP A 1 98 ? 5.614 -11.570 -13.270 1.00 94.69 98 ASP A O 1
ATOM 756 N N . LEU A 1 99 ? 5.550 -9.666 -12.088 1.00 95.25 99 LEU A N 1
ATOM 757 C CA . LEU A 1 99 ? 4.226 -9.229 -12.549 1.00 95.25 99 LEU A CA 1
ATOM 758 C C . LEU A 1 99 ? 4.262 -8.561 -13.927 1.00 95.25 99 LEU A C 1
ATOM 760 O O . LEU A 1 99 ? 3.236 -8.486 -14.603 1.00 95.25 99 LEU A O 1
ATOM 764 N N . VAL A 1 100 ? 5.418 -8.015 -14.296 1.00 96.00 100 VAL A N 1
ATOM 765 C CA . VAL A 1 100 ? 5.657 -7.225 -15.504 1.00 96.00 100 VAL A CA 1
ATOM 766 C C . VAL A 1 100 ? 7.060 -7.524 -16.030 1.00 96.00 100 VAL A C 1
ATOM 768 O O . VAL A 1 100 ? 7.910 -7.985 -15.270 1.00 96.00 100 VAL A O 1
ATOM 771 N N . ASP A 1 101 ? 7.306 -7.238 -17.308 1.00 95.38 101 ASP A N 1
ATOM 772 C CA . ASP A 1 101 ? 8.644 -7.346 -17.898 1.00 95.38 101 ASP A CA 1
ATOM 773 C C . ASP A 1 101 ? 9.648 -6.411 -17.194 1.00 95.38 101 ASP A C 1
ATOM 775 O O . ASP A 1 101 ? 9.271 -5.359 -16.675 1.00 95.38 101 ASP A O 1
ATOM 779 N N . ASP A 1 102 ? 10.943 -6.735 -17.258 1.00 88.38 102 ASP A N 1
ATOM 780 C CA . ASP A 1 102 ? 12.030 -6.028 -16.548 1.00 88.38 102 ASP A CA 1
ATOM 781 C C . ASP A 1 102 ? 12.107 -4.508 -16.800 1.00 88.38 102 ASP A C 1
ATOM 783 O O . ASP A 1 102 ? 12.718 -3.773 -16.023 1.00 88.38 102 ASP A O 1
ATOM 787 N N . ASN A 1 103 ? 11.531 -4.026 -17.904 1.00 89.00 103 ASN A N 1
ATOM 788 C CA . ASN A 1 103 ? 11.547 -2.612 -18.288 1.00 89.00 103 ASN A CA 1
ATOM 789 C C . ASN A 1 103 ? 10.195 -1.905 -18.069 1.00 89.00 103 ASN A C 1
ATOM 791 O O . ASN A 1 103 ? 10.038 -0.744 -18.451 1.00 89.00 103 ASN A O 1
ATOM 795 N N . CYS A 1 104 ? 9.228 -2.600 -17.473 1.00 94.00 104 CYS A N 1
ATOM 796 C CA . CYS A 1 104 ? 7.919 -2.075 -17.115 1.00 94.00 104 CYS A CA 1
ATOM 797 C C . CYS A 1 104 ? 7.871 -1.715 -15.628 1.00 94.00 104 CYS A C 1
ATOM 799 O O . CYS A 1 104 ? 8.590 -2.258 -14.792 1.00 94.00 104 CYS A O 1
ATOM 801 N N . SER A 1 105 ? 6.987 -0.782 -15.279 1.00 94.50 105 SER A N 1
ATOM 802 C CA . SER A 1 105 ? 6.786 -0.373 -13.885 1.00 94.50 105 SER A CA 1
ATOM 803 C C . SER A 1 105 ? 5.312 -0.364 -13.522 1.00 94.50 105 SER A C 1
ATOM 805 O O . SER A 1 105 ? 4.458 -0.114 -14.374 1.00 94.50 105 SER A O 1
ATOM 807 N N . ILE A 1 106 ? 5.009 -0.611 -12.247 1.00 96.50 106 ILE A N 1
ATOM 808 C CA . ILE A 1 106 ? 3.641 -0.504 -11.742 1.00 96.50 106 ILE A CA 1
ATOM 809 C C . ILE A 1 106 ? 3.279 0.980 -11.618 1.00 96.50 106 ILE A C 1
ATOM 811 O O . ILE A 1 106 ? 3.945 1.746 -10.912 1.00 96.50 106 ILE A O 1
ATOM 815 N N . THR A 1 107 ? 2.221 1.391 -12.314 1.00 96.00 107 THR A N 1
ATOM 816 C CA . THR A 1 107 ? 1.788 2.792 -12.430 1.00 96.00 107 THR A CA 1
ATOM 817 C C . THR A 1 107 ? 0.573 3.113 -11.569 1.00 96.00 107 THR A C 1
ATOM 819 O O . THR A 1 107 ? 0.448 4.249 -11.108 1.00 96.00 107 THR A O 1
ATOM 822 N N . ASP A 1 108 ? -0.266 2.121 -11.268 1.00 96.50 108 ASP A N 1
ATOM 823 C CA . ASP A 1 108 ? -1.331 2.243 -10.274 1.00 96.50 108 ASP A CA 1
ATOM 824 C C . ASP A 1 108 ? -1.716 0.884 -9.682 1.00 96.50 108 ASP A C 1
ATOM 826 O O . ASP A 1 108 ? -1.431 -0.174 -10.245 1.00 96.50 108 ASP A O 1
ATOM 830 N N . VAL A 1 109 ? -2.384 0.934 -8.533 1.00 97.81 109 VAL A N 1
ATOM 831 C CA . VAL A 1 109 ? -2.952 -0.220 -7.834 1.00 97.81 109 VAL A CA 1
ATOM 832 C C . VAL A 1 109 ? -4.317 0.179 -7.278 1.00 97.81 109 VAL A C 1
ATOM 834 O O . VAL A 1 109 ? -4.493 1.305 -6.807 1.00 97.81 109 VAL A O 1
ATOM 837 N N . SER A 1 110 ? -5.283 -0.738 -7.287 1.00 97.88 110 SER A N 1
ATOM 838 C CA . SER A 1 110 ? -6.599 -0.510 -6.690 1.00 97.88 110 SER A CA 1
ATOM 839 C C . SER A 1 110 ? -7.170 -1.775 -6.061 1.00 97.88 110 SER A C 1
ATOM 841 O O . SER A 1 110 ? -7.133 -2.853 -6.655 1.00 97.88 110 SER A O 1
ATOM 843 N N . TRP A 1 111 ? -7.708 -1.632 -4.852 1.00 98.12 111 TRP A N 1
ATOM 844 C CA . TRP A 1 111 ? -8.415 -2.700 -4.155 1.00 98.12 111 TRP A CA 1
ATOM 845 C C . TRP A 1 111 ? -9.860 -2.785 -4.642 1.00 98.12 111 TRP A C 1
ATOM 847 O O . TRP A 1 111 ? -10.503 -1.762 -4.889 1.00 98.12 111 TRP A O 1
ATOM 857 N N . ALA A 1 112 ? -10.395 -4.001 -4.716 1.00 97.81 112 ALA A N 1
ATOM 858 C CA . ALA A 1 112 ? -11.832 -4.197 -4.822 1.00 97.81 112 ALA A CA 1
ATOM 859 C C . ALA A 1 112 ? -12.547 -3.585 -3.596 1.00 97.81 112 ALA A C 1
ATOM 861 O O . ALA A 1 112 ? -11.965 -3.556 -2.506 1.00 97.81 112 ALA A O 1
ATOM 862 N N . PRO A 1 113 ? -13.805 -3.118 -3.726 1.00 95.75 113 PRO A N 1
ATOM 863 C CA . PRO A 1 113 ? -14.538 -2.501 -2.615 1.00 95.75 113 PRO A CA 1
ATOM 864 C C . PRO A 1 113 ? -14.739 -3.412 -1.397 1.00 95.75 113 PRO A C 1
ATOM 866 O O . PRO A 1 113 ? -14.888 -2.919 -0.285 1.00 95.75 113 PRO A O 1
ATOM 869 N N . ASP A 1 114 ? -14.735 -4.729 -1.600 1.00 95.00 114 ASP A N 1
ATOM 870 C CA . ASP A 1 114 ? -14.814 -5.741 -0.543 1.00 95.00 114 ASP A CA 1
ATOM 871 C C . ASP A 1 114 ? -13.432 -6.174 -0.010 1.00 95.00 114 ASP A C 1
ATOM 873 O O . ASP A 1 114 ? -13.347 -7.003 0.891 1.00 95.00 114 ASP A O 1
ATOM 877 N N . GLY A 1 115 ? -12.345 -5.629 -0.567 1.00 95.00 115 GLY A N 1
ATOM 878 C CA . GLY A 1 115 ? -10.965 -5.968 -0.231 1.00 95.00 115 GLY A CA 1
ATOM 879 C C . GLY A 1 115 ? -10.510 -7.363 -0.674 1.00 95.00 115 GLY A C 1
ATOM 880 O O . GLY A 1 115 ? -9.418 -7.774 -0.289 1.00 95.00 115 GLY A O 1
ATOM 881 N N . SER A 1 116 ? -11.303 -8.090 -1.469 1.00 94.88 116 SER A N 1
ATOM 882 C CA . SER A 1 116 ? -11.005 -9.478 -1.858 1.00 94.88 116 SER A CA 1
ATOM 883 C C . SER A 1 116 ? -9.970 -9.602 -2.978 1.00 94.88 116 SER A C 1
ATOM 885 O O . SER A 1 116 ? -9.303 -10.630 -3.099 1.00 94.88 116 SER A O 1
ATOM 887 N N . ALA A 1 117 ? -9.819 -8.555 -3.790 1.00 96.25 117 ALA A N 1
ATOM 888 C CA . ALA A 1 117 ? -8.928 -8.533 -4.939 1.00 96.25 117 ALA A CA 1
ATOM 889 C C . ALA A 1 117 ? -8.125 -7.232 -5.015 1.00 96.25 117 ALA A C 1
ATOM 891 O O . ALA A 1 117 ? -8.545 -6.178 -4.530 1.00 96.25 117 ALA A O 1
ATOM 892 N N . LEU A 1 118 ? -6.974 -7.324 -5.678 1.00 97.19 118 LEU A N 1
ATOM 893 C CA . LEU A 1 118 ? -6.082 -6.214 -5.973 1.00 97.19 118 LEU A CA 1
ATOM 894 C C . LEU A 1 118 ? -5.802 -6.200 -7.476 1.00 97.19 118 LEU A C 1
ATOM 896 O O . LEU A 1 118 ? -5.277 -7.171 -8.015 1.00 97.19 118 LEU A O 1
ATOM 900 N N . ALA A 1 119 ? -6.154 -5.108 -8.146 1.00 97.94 119 ALA A N 1
ATOM 901 C CA . ALA A 1 119 ? -5.797 -4.865 -9.537 1.00 97.94 119 ALA A CA 1
ATOM 902 C C . ALA A 1 119 ? -4.582 -3.933 -9.607 1.00 97.94 119 ALA A C 1
ATOM 904 O O . ALA A 1 119 ? -4.417 -3.059 -8.751 1.00 97.94 119 ALA A O 1
ATOM 905 N N . PHE A 1 120 ? -3.760 -4.086 -10.642 1.00 97.62 120 PHE A N 1
ATOM 906 C CA . PHE A 1 120 ? -2.647 -3.187 -10.930 1.00 97.62 120 PHE A CA 1
ATOM 907 C C . PHE A 1 120 ? -2.637 -2.793 -12.408 1.00 97.62 120 PHE A C 1
ATOM 909 O O . PHE A 1 120 ? -3.178 -3.502 -13.255 1.00 97.62 120 PHE A O 1
ATOM 916 N N . ALA A 1 121 ? -2.022 -1.651 -12.697 1.00 97.19 121 ALA A N 1
ATOM 917 C CA . ALA A 1 121 ? -1.717 -1.198 -14.045 1.00 97.19 121 ALA A CA 1
ATOM 918 C C . ALA A 1 121 ? -0.202 -1.054 -14.199 1.00 97.19 121 ALA A C 1
ATOM 920 O O . ALA A 1 121 ? 0.495 -0.692 -13.245 1.00 97.19 121 ALA A O 1
ATOM 921 N N . SER A 1 122 ? 0.297 -1.319 -15.401 1.00 95.81 122 SER A N 1
ATOM 922 C CA . SER A 1 122 ? 1.703 -1.159 -15.755 1.00 95.81 122 SER A CA 1
ATOM 923 C C . SER A 1 122 ? 1.859 -0.278 -16.987 1.00 95.81 122 SER A C 1
ATOM 925 O O . SER A 1 122 ? 0.945 -0.177 -17.808 1.00 95.81 122 SER A O 1
ATOM 927 N N . GLY A 1 123 ? 3.000 0.401 -17.064 1.00 87.25 123 GLY A N 1
ATOM 928 C CA . GLY A 1 123 ? 3.417 1.209 -18.210 1.00 87.25 123 GLY A CA 1
ATOM 929 C C . GLY A 1 123 ? 4.582 0.589 -18.954 1.00 87.25 123 GLY A C 1
ATOM 930 O O . GLY A 1 123 ? 5.307 -0.219 -18.327 1.00 87.25 123 GLY A O 1
#

Secondary structure (DSSP, 8-state):
-EE-TTSSEEEEEEEE---STTPPPEEEEEEEETTEEEEEEEEE--SS-EEEEEEEEEEESSTT-GGG-EEEEEEEETTS-EEEEETTEEEEEEEE-SSS-TT--EEEEEE-TTSS-EEEEE-

Foldseek 3Di:
DDAELVNQKDKDFDWDDDPDPPDDTDGWIFIAGVVGDPDTDTADDDPAGWDDKAWQNDWDDDPPCPVPIKTKMWIFGQQQKIFIDIPVDSDTPDIDPPNDPRRKGWPDKDADNVNPDIDTDID

pLDDT: mean 92.23, std 7.63, range [62.12, 98.12]

Radius of gyration: 14.77 Å; chains: 1; bounding box: 44×25×38 Å